Protein AF-A0A842U865-F1 (afdb_monomer)

pLDDT: mean 74.32, std 15.64, range [34.97, 93.94]

Secondary structure (DSSP, 8-state):
--HHHHHHHHHHHHHHHHHHHH---S---EEE--STT-EEEEEEEETTEEEEEEEETTS-HHHHHHHHHHHHHHHHHHHGGG--SS--GGGGGGHHHHHHHHHHTT---

Nearest PDB structures (foldseek):
  6uri-assembly1_S  TM=6.646E-01  e=2.389E-01  Homo sapiens
  6owt-assembly1_S  TM=5.732E-01  e=2.110E-01  Rattus norvegicus
  5mu7-assembly1_B  TM=4.719E-01  e=2.245E-01  Thermochaetoides thermophila DSM 1495
  7kek-assembly1_F  TM=3.414E-01  e=3.683E+00  Tetrahymena thermophila

Radius of gyration: 14.52 Å; Cα contacts (8 Å, |Δi|>4): 88; chains: 1; bounding box: 32×37×37 Å

Solvent-accessible surface area (backbone atoms only — not comparable to full-atom values): 6676 Å² total; per-residue (Å²): 142,74,69,68,63,58,54,53,49,51,59,45,51,52,48,51,50,50,49,61,70,75,38,94,61,71,90,72,47,71,49,77,48,86,65,102,82,20,33,32,36,39,38,39,82,47,90,100,48,73,40,76,46,81,44,53,58,86,51,65,61,71,59,52,51,52,52,43,48,54,49,46,52,55,47,43,74,73,38,55,94,69,69,48,100,86,57,64,74,78,56,59,78,47,48,68,63,52,49,54,52,33,55,73,72,70,71,63,128

Structure (mmCIF, N/CA/C/O backbone):
data_AF-A0A842U865-F1
#
_entry.id   AF-A0A842U865-F1
#
loop_
_atom_site.group_PDB
_atom_site.id
_atom_site.type_symbol
_atom_site.label_atom_id
_atom_site.label_alt_id
_atom_site.label_comp_id
_atom_site.label_asym_id
_atom_site.label_entity_id
_atom_site.label_seq_id
_atom_site.pdbx_PDB_ins_code
_atom_site.Cartn_x
_atom_site.Cartn_y
_atom_site.Cartn_z
_atom_site.occupancy
_atom_site.B_iso_or_equiv
_atom_site.auth_seq_id
_atom_site.auth_comp_id
_atom_site.auth_asym_id
_atom_site.auth_atom_id
_atom_site.pdbx_PDB_model_num
ATOM 1 N N . MET A 1 1 ? -1.094 21.253 10.145 1.00 34.97 1 MET A N 1
ATOM 2 C CA . MET A 1 1 ? -1.015 20.266 11.238 1.00 34.97 1 MET A CA 1
ATOM 3 C C . MET A 1 1 ? -0.467 18.991 10.622 1.00 34.97 1 MET A C 1
ATOM 5 O O . MET A 1 1 ? -1.219 18.285 9.978 1.00 34.97 1 MET A O 1
ATOM 9 N N . THR A 1 2 ? 0.848 18.786 10.655 1.00 44.50 2 THR A N 1
ATOM 10 C CA . THR A 1 2 ? 1.538 17.752 9.847 1.00 44.50 2 THR A CA 1
ATOM 11 C C . THR A 1 2 ? 2.505 16.891 10.660 1.00 44.50 2 THR A C 1
ATOM 13 O O . THR A 1 2 ? 3.082 15.963 10.109 1.00 44.50 2 THR A O 1
ATOM 16 N N . GLU A 1 3 ? 2.686 17.180 11.951 1.00 39.81 3 GLU A N 1
ATOM 17 C CA . GLU A 1 3 ? 3.698 16.528 12.799 1.00 39.81 3 GLU A CA 1
ATOM 18 C C . GLU A 1 3 ? 3.188 15.225 13.453 1.00 39.81 3 GLU A C 1
ATOM 20 O O . GLU A 1 3 ? 3.971 14.302 13.654 1.00 39.81 3 GLU A O 1
ATOM 25 N N . ASP A 1 4 ? 1.872 15.082 13.668 1.00 54.47 4 ASP A N 1
ATOM 26 C CA . ASP A 1 4 ? 1.285 13.937 14.395 1.00 54.47 4 ASP A CA 1
ATOM 27 C C . ASP A 1 4 ? 1.296 12.623 13.578 1.00 54.47 4 ASP A C 1
ATOM 29 O O . ASP A 1 4 ? 1.595 11.548 14.097 1.00 54.47 4 ASP A O 1
ATOM 33 N N . HIS A 1 5 ? 1.028 12.675 12.267 1.00 52.25 5 HIS A N 1
ATOM 34 C CA . HIS A 1 5 ? 0.919 11.456 11.450 1.00 52.25 5 HIS A CA 1
ATOM 35 C C . HIS A 1 5 ? 2.272 10.799 11.148 1.00 52.25 5 HIS A C 1
ATOM 37 O O . HIS A 1 5 ? 2.342 9.576 11.029 1.00 52.25 5 HIS A O 1
ATOM 43 N N . SER A 1 6 ? 3.356 11.576 11.045 1.00 53.66 6 SER A N 1
ATOM 44 C CA . SER A 1 6 ? 4.699 11.037 10.789 1.00 53.66 6 SER A CA 1
ATOM 45 C C . SER A 1 6 ? 5.260 10.257 11.976 1.00 53.66 6 SER A C 1
ATOM 47 O O . SER A 1 6 ? 5.913 9.231 11.778 1.00 53.66 6 SER A O 1
ATOM 49 N N . GLU A 1 7 ? 4.992 10.708 13.204 1.00 55.34 7 GLU A N 1
AT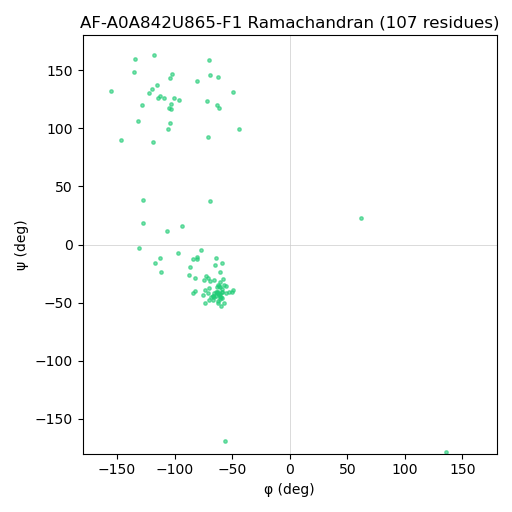OM 50 C CA . GLU A 1 7 ? 5.429 10.007 14.415 1.00 55.34 7 GLU A CA 1
ATOM 51 C C . GLU A 1 7 ? 4.644 8.711 14.618 1.00 55.34 7 GLU A C 1
ATOM 53 O O . GLU A 1 7 ? 5.248 7.669 14.887 1.00 55.34 7 GLU A O 1
ATOM 58 N N . ILE A 1 8 ? 3.326 8.745 14.375 1.00 59.81 8 ILE A N 1
ATOM 59 C CA . ILE A 1 8 ? 2.479 7.546 14.355 1.00 59.81 8 ILE A CA 1
ATOM 60 C C . ILE A 1 8 ? 3.022 6.554 13.325 1.00 59.81 8 ILE A C 1
ATOM 62 O O . ILE A 1 8 ? 3.284 5.406 13.666 1.00 59.81 8 ILE A O 1
ATOM 66 N N . PHE A 1 9 ? 3.281 6.995 12.092 1.00 60.34 9 PHE A N 1
ATOM 67 C CA . PHE A 1 9 ? 3.770 6.122 11.024 1.00 60.34 9 PHE A CA 1
ATOM 68 C C . PHE A 1 9 ? 5.156 5.527 11.326 1.00 60.34 9 PHE A C 1
ATOM 70 O O . PHE A 1 9 ? 5.400 4.361 11.028 1.00 60.34 9 PHE A O 1
ATOM 77 N N . SER A 1 10 ? 6.052 6.286 11.966 1.00 57.22 10 SER A N 1
ATOM 78 C CA . SER A 1 10 ? 7.390 5.823 12.367 1.00 57.22 10 SER A CA 1
ATOM 79 C C . SER A 1 10 ? 7.345 4.795 13.506 1.00 57.22 10 SER A C 1
ATOM 81 O O . SER A 1 10 ? 7.948 3.718 13.410 1.00 57.22 10 SER A O 1
ATOM 83 N N . GLY A 1 11 ? 6.576 5.077 14.565 1.00 60.78 11 GLY A N 1
ATOM 84 C CA . GLY A 1 11 ? 6.348 4.126 15.657 1.00 60.78 11 GLY A CA 1
ATOM 85 C C . GLY A 1 11 ? 5.665 2.851 15.161 1.00 60.78 11 GLY A C 1
ATOM 86 O O . GLY A 1 11 ? 6.001 1.744 15.584 1.00 60.78 11 GLY A O 1
ATOM 87 N N . PHE A 1 12 ? 4.774 3.001 14.185 1.00 64.56 12 PHE A N 1
ATOM 88 C CA . PHE A 1 12 ? 4.026 1.909 13.590 1.00 64.56 12 PHE A CA 1
ATOM 89 C C . PHE A 1 12 ? 4.855 1.045 12.632 1.00 64.56 12 PHE A C 1
ATOM 91 O O . PHE A 1 12 ? 4.812 -0.179 12.725 1.00 64.56 12 PHE A O 1
ATOM 98 N N . LEU A 1 13 ? 5.679 1.647 11.768 1.00 64.56 13 LEU A N 1
ATOM 99 C CA . LEU A 1 13 ? 6.645 0.922 10.935 1.00 64.56 13 LEU A CA 1
ATOM 100 C C . LEU A 1 13 ? 7.622 0.119 11.791 1.00 64.56 13 LEU A C 1
ATOM 102 O O . LEU A 1 13 ? 7.900 -1.036 11.478 1.00 64.56 13 LEU A O 1
ATOM 106 N N . THR A 1 14 ? 8.085 0.703 12.897 1.00 63.34 14 THR A N 1
ATOM 107 C CA . THR A 1 14 ? 8.947 0.010 13.860 1.00 63.34 14 THR A CA 1
ATOM 108 C C . THR A 1 14 ? 8.222 -1.191 14.476 1.00 63.34 14 THR A C 1
ATOM 110 O O . THR A 1 14 ? 8.819 -2.255 14.628 1.00 63.34 14 THR A O 1
ATOM 113 N N . ALA A 1 15 ? 6.931 -1.057 14.799 1.00 63.47 15 ALA A N 1
ATOM 114 C CA . ALA A 1 15 ? 6.117 -2.163 15.298 1.00 63.47 15 ALA A CA 1
ATOM 115 C C . ALA A 1 15 ? 5.916 -3.256 14.236 1.00 63.47 15 ALA A C 1
ATOM 117 O O . ALA A 1 15 ? 6.119 -4.425 14.544 1.00 63.47 15 ALA A O 1
ATOM 118 N N . ILE A 1 16 ? 5.605 -2.903 12.982 1.00 64.56 16 ILE A N 1
ATOM 119 C CA . ILE A 1 16 ? 5.500 -3.866 11.872 1.00 64.56 16 ILE A CA 1
ATOM 120 C C . ILE A 1 16 ? 6.822 -4.594 11.649 1.00 64.56 16 ILE A C 1
ATOM 122 O O . ILE A 1 16 ? 6.809 -5.809 11.469 1.00 64.56 16 ILE A O 1
ATOM 126 N N . GLN A 1 17 ? 7.949 -3.879 11.636 1.00 62.19 17 GLN A N 1
ATOM 127 C CA . GLN A 1 17 ? 9.273 -4.470 11.428 1.00 62.19 17 GLN A CA 1
ATOM 128 C C . GLN A 1 17 ? 9.601 -5.459 12.543 1.00 62.19 17 GLN A C 1
ATOM 130 O O . GLN A 1 17 ? 9.915 -6.606 12.248 1.00 62.19 17 GLN A O 1
ATOM 135 N N . LYS A 1 18 ? 9.404 -5.067 13.809 1.00 59.94 18 LYS A N 1
ATOM 136 C CA . LYS A 1 18 ? 9.586 -5.969 14.954 1.00 59.94 18 LYS A CA 1
ATOM 137 C C . LYS A 1 18 ? 8.659 -7.178 14.894 1.00 59.94 18 LYS A C 1
ATOM 139 O O . LYS A 1 18 ? 9.118 -8.295 15.071 1.00 59.94 18 LYS A O 1
ATOM 144 N N . ILE A 1 19 ? 7.378 -6.978 14.583 1.00 58.59 19 ILE A N 1
ATOM 145 C CA . ILE A 1 19 ? 6.403 -8.067 14.434 1.00 58.59 19 ILE A CA 1
ATOM 146 C C . ILE A 1 19 ? 6.816 -9.004 13.293 1.00 58.59 19 ILE A C 1
ATOM 148 O O . ILE A 1 19 ? 6.750 -10.214 13.455 1.00 58.59 19 ILE A O 1
ATOM 152 N N . SER A 1 20 ? 7.279 -8.468 12.163 1.00 56.16 20 SER A N 1
ATOM 153 C CA . SER A 1 20 ? 7.715 -9.260 11.004 1.00 56.16 20 SER A CA 1
ATOM 154 C C . SER A 1 20 ? 9.028 -10.013 11.256 1.00 56.16 20 SER A C 1
ATOM 156 O O . SER A 1 20 ? 9.247 -11.058 10.653 1.00 56.16 20 SER A O 1
ATOM 158 N N . GLU A 1 21 ? 9.900 -9.493 12.125 1.00 56.06 21 GLU A N 1
ATOM 159 C CA . GLU A 1 21 ? 11.160 -10.129 12.532 1.00 56.06 21 GLU A CA 1
ATOM 160 C C . GLU A 1 21 ? 10.961 -11.177 13.643 1.00 56.06 21 GLU A C 1
ATOM 162 O O . GLU A 1 21 ? 11.583 -12.239 13.608 1.00 56.06 21 GLU A O 1
ATOM 167 N N . GLU A 1 22 ? 10.095 -10.902 14.624 1.00 47.69 22 GLU A N 1
ATOM 168 C CA . GLU A 1 22 ? 9.849 -11.769 15.787 1.00 47.69 22 GLU A CA 1
ATOM 169 C C . GLU A 1 22 ? 8.871 -12.909 15.482 1.00 47.69 22 GLU A C 1
ATOM 171 O O . GLU A 1 22 ? 8.954 -13.989 16.076 1.00 47.69 22 GLU A O 1
ATOM 176 N N . LEU A 1 23 ? 7.947 -12.702 14.543 1.00 43.69 23 LEU A N 1
ATOM 177 C CA . LEU A 1 23 ? 6.958 -13.697 14.167 1.00 43.69 23 LEU A CA 1
ATOM 178 C C . LEU A 1 23 ? 7.339 -14.327 12.831 1.00 43.69 23 LEU A C 1
ATOM 180 O O . LEU A 1 23 ? 7.051 -13.800 11.764 1.00 43.69 23 LEU A O 1
ATOM 184 N N . ASN A 1 24 ? 7.840 -15.563 12.894 1.00 43.78 24 ASN A N 1
ATOM 185 C CA . ASN A 1 24 ? 7.807 -16.519 11.780 1.00 43.78 24 ASN A CA 1
ATOM 186 C C . ASN A 1 24 ? 6.355 -16.989 11.501 1.00 43.78 24 ASN A C 1
ATOM 188 O O . ASN A 1 24 ? 6.083 -18.171 11.284 1.00 43.78 24 ASN A O 1
ATOM 192 N N . ILE A 1 25 ? 5.393 -16.074 11.626 1.00 42.25 25 ILE A N 1
ATOM 193 C CA . ILE A 1 25 ? 3.999 -16.262 11.256 1.00 42.25 25 ILE A CA 1
ATOM 194 C C . ILE A 1 25 ? 3.953 -16.051 9.744 1.00 42.25 25 ILE A C 1
ATOM 196 O O . ILE A 1 25 ? 4.659 -15.202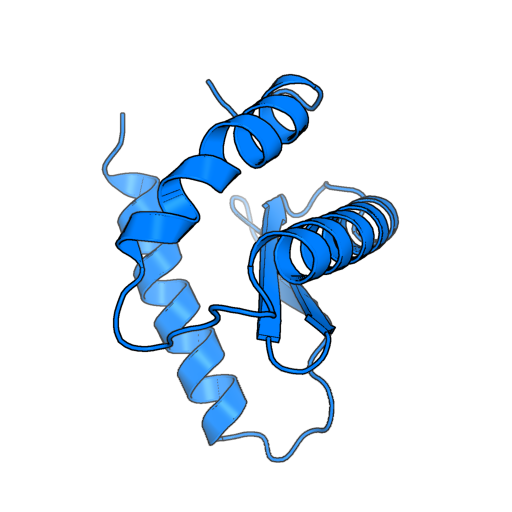 9.207 1.00 42.25 25 ILE A O 1
ATOM 200 N N . GLY A 1 26 ? 3.154 -16.854 9.039 1.00 50.53 26 GLY A N 1
ATOM 201 C CA . GLY A 1 26 ? 2.897 -16.653 7.610 1.00 50.53 26 GLY A CA 1
ATOM 202 C C . GLY A 1 26 ? 2.350 -15.252 7.299 1.00 50.53 26 GLY A C 1
ATOM 203 O O . GLY A 1 26 ? 2.335 -14.378 8.153 1.00 50.53 26 GLY A O 1
ATOM 204 N N . ASN A 1 27 ? 1.867 -15.032 6.073 1.00 53.31 27 ASN A N 1
ATOM 205 C CA . ASN A 1 27 ? 1.423 -13.715 5.597 1.00 53.31 27 ASN A CA 1
ATOM 206 C C . ASN A 1 27 ? 0.563 -12.965 6.632 1.00 53.31 27 ASN A C 1
ATOM 208 O O . ASN A 1 27 ? -0.628 -13.237 6.767 1.00 53.31 27 ASN A O 1
ATOM 212 N N . LEU A 1 28 ? 1.176 -12.033 7.361 1.00 55.91 28 LEU A N 1
ATOM 213 C CA . LEU A 1 28 ? 0.495 -11.089 8.230 1.00 55.91 28 LEU A CA 1
ATOM 214 C C . LEU A 1 28 ? -0.390 -10.237 7.315 1.00 55.91 28 LEU A C 1
ATOM 216 O O . LEU A 1 28 ? 0.122 -9.634 6.378 1.00 55.91 28 LEU A O 1
ATOM 220 N N . VAL A 1 29 ? -1.710 -10.255 7.527 1.00 63.53 29 VAL A N 1
ATOM 221 C CA . VAL A 1 29 ? -2.677 -9.581 6.631 1.00 63.53 29 VAL A CA 1
ATOM 222 C C . VAL A 1 29 ? -3.356 -8.384 7.305 1.00 63.53 29 VAL A C 1
ATOM 224 O O . VAL A 1 29 ? -3.833 -7.489 6.610 1.00 63.53 29 VAL A O 1
ATOM 227 N N . LEU A 1 30 ? -3.411 -8.355 8.643 1.00 69.69 30 LEU A N 1
ATOM 228 C CA . LEU A 1 30 ? -4.107 -7.322 9.416 1.00 69.69 30 LEU A CA 1
ATOM 229 C C . LEU A 1 30 ? -3.521 -7.185 10.833 1.00 69.69 30 LEU A C 1
ATOM 231 O O . LEU A 1 30 ? -3.371 -8.191 11.525 1.00 69.69 30 LEU A O 1
ATOM 235 N N . ILE A 1 31 ? -3.247 -5.956 11.272 1.00 74.69 31 ILE A N 1
ATOM 236 C CA . ILE A 1 31 ? -2.994 -5.588 12.676 1.00 74.69 31 ILE A CA 1
ATOM 237 C C . ILE A 1 31 ? -4.022 -4.523 13.060 1.00 74.69 31 ILE A C 1
ATOM 239 O O . ILE A 1 31 ? -4.150 -3.538 12.341 1.00 74.69 31 ILE A O 1
ATOM 243 N N . SER A 1 32 ? -4.709 -4.683 14.188 1.00 70.12 32 SER A N 1
ATOM 244 C CA . SER A 1 32 ? -5.673 -3.696 14.692 1.00 70.12 32 SER A CA 1
ATOM 245 C C . SER A 1 32 ? -5.238 -3.194 16.065 1.00 70.12 32 SER A C 1
ATOM 247 O O . SER A 1 32 ? -4.872 -3.995 16.926 1.00 70.12 32 SER A O 1
ATOM 249 N N . THR A 1 33 ? -5.273 -1.879 16.271 1.00 68.94 33 THR A N 1
ATOM 250 C CA . THR A 1 33 ? -5.114 -1.258 17.592 1.00 68.94 33 THR A CA 1
ATOM 251 C C . THR A 1 33 ? -6.474 -0.793 18.118 1.00 68.94 33 THR A C 1
ATOM 253 O O . THR A 1 33 ? -7.322 -0.347 17.348 1.00 68.94 33 THR A O 1
ATOM 256 N N . GLU A 1 34 ? -6.696 -0.914 19.428 1.00 60.69 34 GLU A N 1
ATOM 257 C CA . GLU A 1 34 ? -7.933 -0.487 20.100 1.00 60.69 34 GLU A CA 1
ATOM 258 C C . GLU A 1 34 ? -7.727 0.853 20.835 1.00 60.69 34 GLU A C 1
ATOM 260 O O . GLU A 1 34 ? -6.644 1.106 21.367 1.00 60.69 34 GLU A O 1
ATOM 265 N N . GLY A 1 35 ? -8.763 1.701 20.898 1.00 61.44 35 GLY A N 1
ATOM 266 C CA . GLY A 1 35 ? -8.778 2.960 21.665 1.00 61.44 35 GLY A CA 1
ATOM 267 C C . GLY A 1 35 ? -9.372 4.141 20.883 1.00 61.44 35 GLY A C 1
ATOM 268 O O . GLY A 1 35 ? -9.757 3.985 19.733 1.00 61.44 35 GLY A O 1
ATOM 269 N N . GLU A 1 36 ? -9.408 5.345 21.476 1.00 57.00 36 GLU A N 1
ATOM 270 C CA . GLU A 1 36 ? -9.941 6.571 20.826 1.00 57.00 36 GLU A CA 1
ATOM 271 C C . GLU A 1 36 ? -9.219 6.958 19.518 1.00 57.00 36 GLU A C 1
ATOM 273 O O . GLU A 1 36 ? -9.732 7.757 18.741 1.00 57.00 36 GLU A O 1
ATOM 278 N N . LYS A 1 37 ? -8.029 6.394 19.272 1.00 65.31 37 LYS A N 1
ATOM 279 C CA . LYS A 1 37 ? -7.237 6.541 18.040 1.00 65.31 37 LYS A CA 1
ATOM 280 C C . LYS A 1 37 ? -6.842 5.173 17.465 1.00 65.31 37 LYS A C 1
ATOM 282 O O . LYS A 1 37 ? -5.693 4.958 17.082 1.00 65.31 37 LYS A O 1
ATOM 287 N N . GLY A 1 38 ? -7.747 4.198 17.531 1.00 70.75 38 GLY A N 1
ATOM 288 C CA . GLY A 1 38 ? -7.508 2.878 16.956 1.00 70.75 38 GLY A CA 1
ATOM 289 C C . GLY A 1 38 ? -7.317 2.956 15.439 1.00 70.75 38 GLY A C 1
ATOM 290 O O . GLY A 1 38 ? -7.983 3.737 14.757 1.00 70.75 38 GLY A O 1
ATOM 291 N N . HIS A 1 39 ? -6.437 2.113 14.904 1.00 79.25 39 HIS A N 1
ATOM 292 C CA . HIS A 1 39 ? -6.178 2.003 13.472 1.00 79.25 39 HIS A CA 1
ATOM 293 C C . HIS A 1 39 ? -6.108 0.537 13.052 1.00 79.25 39 HIS A C 1
ATOM 295 O O . HIS A 1 39 ? -5.646 -0.334 13.797 1.00 79.25 39 HIS A O 1
ATOM 301 N N . ASN A 1 40 ? -6.527 0.272 11.821 1.00 79.75 40 ASN A N 1
ATOM 302 C CA . ASN A 1 40 ? -6.300 -0.992 11.145 1.00 79.75 40 ASN A CA 1
ATOM 303 C C . ASN A 1 40 ? -5.129 -0.834 10.173 1.00 79.75 40 ASN A C 1
ATOM 305 O O . ASN A 1 40 ? -5.131 0.023 9.292 1.00 79.75 40 ASN A O 1
ATOM 309 N N . CYS A 1 41 ? -4.139 -1.707 10.293 1.00 82.12 41 CYS A N 1
ATOM 310 C CA . CYS A 1 41 ? -3.083 -1.866 9.314 1.00 82.12 41 CYS A CA 1
ATOM 311 C C . CYS A 1 41 ? -3.324 -3.093 8.473 1.00 82.12 41 CYS A C 1
ATOM 313 O O . CYS A 1 41 ? -3.255 -4.222 8.959 1.00 82.12 41 CYS A O 1
ATOM 315 N N . ILE A 1 42 ? -3.523 -2.860 7.191 1.00 84.06 42 ILE A N 1
ATOM 316 C CA . ILE A 1 42 ? -3.795 -3.896 6.217 1.00 84.06 42 ILE A CA 1
ATOM 317 C C . ILE A 1 42 ? -2.515 -4.121 5.431 1.00 84.06 42 ILE A C 1
ATOM 319 O O . ILE A 1 42 ? -1.994 -3.207 4.791 1.00 84.06 42 ILE A O 1
ATOM 323 N N . VAL A 1 43 ? -2.014 -5.351 5.468 1.00 84.88 43 VAL A N 1
ATOM 324 C CA . VAL A 1 43 ? -0.855 -5.760 4.677 1.00 84.88 43 VAL A CA 1
ATOM 325 C C . VAL A 1 43 ? -1.354 -6.616 3.524 1.00 84.88 43 VAL A C 1
ATOM 327 O O . VAL A 1 43 ? -1.950 -7.677 3.711 1.00 84.88 43 VAL A O 1
ATOM 330 N N . VAL A 1 44 ? -1.125 -6.130 2.309 1.00 86.31 44 VAL A N 1
ATOM 331 C CA . VAL A 1 44 ? -1.492 -6.799 1.065 1.00 86.31 44 VAL A CA 1
ATOM 332 C C . VAL A 1 44 ? -0.218 -7.352 0.422 1.00 86.31 44 VAL A C 1
ATOM 334 O O . VAL A 1 44 ? 0.528 -6.599 -0.215 1.00 86.31 44 VAL A O 1
ATOM 337 N N . PRO A 1 45 ? 0.070 -8.656 0.593 1.00 83.44 45 PRO A N 1
ATOM 338 C CA . PRO A 1 45 ? 1.236 -9.273 -0.019 1.00 83.44 45 PRO A CA 1
ATOM 339 C C . PRO A 1 45 ? 1.029 -9.410 -1.528 1.00 83.44 45 PRO A C 1
ATOM 341 O O . PRO A 1 45 ? 0.071 -10.038 -1.981 1.00 83.44 45 PRO A O 1
ATOM 344 N N . GLN A 1 46 ? 1.942 -8.846 -2.316 1.00 84.62 46 GLN A N 1
ATOM 345 C CA . GLN A 1 46 ? 1.894 -8.891 -3.774 1.00 84.62 46 GLN A CA 1
ATOM 346 C C . GLN A 1 46 ? 3.321 -8.950 -4.328 1.00 84.62 46 GLN A C 1
ATOM 348 O O . GLN A 1 46 ? 3.932 -7.923 -4.611 1.00 84.62 46 GLN A O 1
ATOM 353 N N . PHE A 1 47 ? 3.860 -10.161 -4.502 1.00 83.12 47 PHE A N 1
ATOM 354 C CA . PHE A 1 47 ? 5.254 -10.352 -4.918 1.00 83.12 47 PHE A CA 1
ATOM 355 C C . PHE A 1 47 ? 5.623 -9.492 -6.148 1.00 83.12 47 PHE A C 1
ATOM 357 O O . PHE A 1 47 ? 4.894 -9.530 -7.146 1.00 83.12 47 PHE A O 1
ATOM 364 N N . PRO A 1 48 ? 6.750 -8.752 -6.121 1.00 86.88 48 PRO A N 1
ATOM 365 C CA . PRO A 1 48 ? 7.817 -8.750 -5.104 1.00 86.88 48 PRO A CA 1
ATOM 366 C C . PRO A 1 48 ? 7.672 -7.698 -3.982 1.00 86.88 48 PRO A C 1
ATOM 368 O O . PRO A 1 48 ? 8.653 -7.410 -3.303 1.00 86.88 48 PRO A O 1
ATOM 371 N N . ILE A 1 49 ? 6.497 -7.093 -3.791 1.00 84.62 49 ILE A N 1
ATOM 372 C CA . ILE A 1 49 ? 6.268 -6.036 -2.794 1.00 84.62 49 ILE A CA 1
ATOM 373 C C . ILE A 1 49 ? 5.235 -6.444 -1.737 1.00 84.62 49 ILE A C 1
ATOM 375 O O . ILE A 1 49 ? 4.426 -7.349 -1.934 1.00 84.62 49 ILE A O 1
ATOM 379 N N . ASN A 1 50 ? 5.226 -5.717 -0.625 1.00 82.88 50 ASN A N 1
ATOM 380 C CA . ASN A 1 50 ? 4.093 -5.677 0.292 1.00 82.88 50 ASN A CA 1
ATOM 381 C C . ASN A 1 50 ? 3.504 -4.272 0.239 1.00 82.88 50 ASN A C 1
ATOM 383 O O . ASN A 1 50 ? 4.235 -3.292 0.384 1.00 82.88 50 ASN A O 1
ATOM 387 N N . PHE A 1 51 ? 2.198 -4.175 0.016 1.00 86.31 51 PHE A N 1
ATOM 388 C CA . PHE A 1 51 ? 1.487 -2.906 0.085 1.00 86.31 51 PHE A CA 1
ATOM 389 C C . PHE A 1 51 ? 0.869 -2.775 1.477 1.00 86.31 51 PHE A C 1
ATOM 391 O O . PHE A 1 51 ? 0.151 -3.671 1.916 1.00 86.31 51 PHE A O 1
ATOM 398 N N . VAL A 1 52 ? 1.178 -1.691 2.186 1.00 85.44 52 VAL A N 1
ATOM 399 C CA . VAL A 1 52 ? 0.725 -1.461 3.564 1.00 85.44 52 VAL A CA 1
ATOM 400 C C . VAL A 1 52 ? -0.213 -0.263 3.570 1.00 85.44 52 VAL A C 1
ATOM 402 O O . VAL A 1 52 ? 0.152 0.804 3.079 1.00 85.44 52 VAL A O 1
ATOM 405 N N . LEU A 1 53 ? -1.415 -0.442 4.114 1.00 85.25 53 LEU A N 1
ATOM 406 C CA . LEU A 1 53 ? -2.393 0.624 4.316 1.00 85.25 53 LEU A CA 1
ATOM 407 C C . LEU A 1 53 ? -2.623 0.810 5.812 1.00 85.25 53 LEU A C 1
ATOM 409 O O . LEU A 1 53 ? -2.776 -0.180 6.524 1.00 85.25 53 LEU A O 1
ATOM 413 N N . LEU A 1 54 ? -2.683 2.060 6.265 1.00 83.06 54 LEU A N 1
ATOM 414 C CA . LEU A 1 54 ? -3.212 2.421 7.578 1.00 83.06 54 LEU A CA 1
ATOM 415 C C . LEU A 1 54 ? -4.540 3.139 7.369 1.00 83.06 54 LEU A C 1
ATOM 417 O O . LEU A 1 54 ? -4.599 4.102 6.607 1.00 83.06 54 LEU A O 1
ATOM 421 N N . VAL A 1 55 ? -5.575 2.637 8.026 1.00 82.69 55 VAL A N 1
ATOM 422 C CA . VAL A 1 55 ? -6.949 3.139 7.960 1.00 82.69 55 VAL A CA 1
ATOM 423 C C . VAL A 1 55 ? -7.505 3.213 9.382 1.00 82.69 55 VAL A C 1
ATOM 425 O O . VAL A 1 55 ? -6.961 2.579 10.293 1.00 82.69 55 VAL A O 1
ATOM 428 N N . ASP A 1 56 ? -8.547 3.996 9.610 1.00 82.50 56 ASP A N 1
ATOM 429 C CA . ASP A 1 56 ? -9.113 4.173 10.943 1.00 82.50 56 ASP A CA 1
ATOM 430 C C . ASP A 1 56 ? -9.817 2.899 11.428 1.00 82.50 56 ASP A C 1
ATOM 432 O O . ASP A 1 56 ? -10.166 2.000 10.655 1.00 82.50 56 ASP A O 1
ATOM 436 N N . GLN A 1 57 ? -9.991 2.773 12.746 1.00 81.12 57 GLN A N 1
ATOM 437 C CA . GLN A 1 57 ? -10.613 1.586 13.343 1.00 81.12 57 GLN A CA 1
ATOM 438 C C . GLN A 1 57 ? -12.018 1.312 12.785 1.00 81.12 57 GLN A C 1
ATOM 440 O O . GLN A 1 57 ? -12.402 0.151 12.641 1.00 81.12 57 GLN A O 1
ATOM 445 N N . GLU A 1 58 ? -12.767 2.372 12.475 1.00 82.25 58 GLU A N 1
ATOM 446 C CA . GLU A 1 58 ? -14.149 2.304 11.990 1.00 82.25 58 GLU A CA 1
ATOM 447 C C . GLU A 1 58 ? -14.253 1.981 10.493 1.00 82.25 58 GLU A C 1
ATOM 449 O O . GLU A 1 58 ? -15.340 1.673 9.997 1.00 82.25 58 GLU A O 1
ATOM 454 N N . ASP A 1 59 ? -13.133 2.014 9.766 1.00 82.38 59 ASP A N 1
ATOM 455 C CA . ASP A 1 59 ? -13.145 1.783 8.332 1.00 82.38 59 ASP A CA 1
ATOM 456 C C . ASP A 1 59 ? -13.478 0.336 7.955 1.00 82.38 59 ASP A C 1
ATOM 458 O O . ASP A 1 59 ? -13.035 -0.628 8.594 1.00 82.38 59 ASP A O 1
ATOM 462 N N . PRO A 1 60 ? -14.175 0.138 6.823 1.00 83.81 60 PRO A N 1
ATOM 463 C CA . PRO A 1 60 ? -14.473 -1.188 6.314 1.00 83.81 60 PRO A CA 1
ATOM 464 C C . PRO A 1 60 ? -13.204 -1.861 5.762 1.00 83.81 60 PRO A C 1
ATOM 466 O O . PRO A 1 60 ? -12.876 -1.755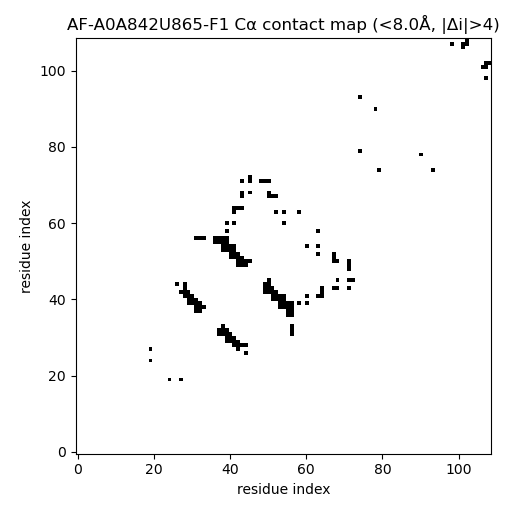 4.579 1.00 83.81 60 PRO A O 1
ATOM 469 N N . VAL A 1 61 ? -12.518 -2.634 6.611 1.00 83.81 61 VAL A N 1
ATOM 470 C CA . VAL A 1 61 ? -11.259 -3.344 6.294 1.00 83.81 61 VAL A CA 1
ATOM 471 C C . VAL A 1 61 ? -11.325 -4.151 4.991 1.00 83.81 61 VAL A C 1
ATOM 473 O O . VAL A 1 61 ? -10.358 -4.179 4.232 1.00 83.81 61 VAL A O 1
ATOM 476 N N . HIS A 1 62 ? -12.454 -4.809 4.703 1.00 84.31 62 HIS A N 1
ATOM 477 C CA . HIS A 1 62 ? -12.610 -5.613 3.486 1.00 84.31 62 HIS A CA 1
ATOM 478 C C . HIS A 1 62 ? -12.504 -4.768 2.206 1.00 84.31 62 HIS A C 1
ATOM 480 O O . HIS A 1 62 ? -11.823 -5.182 1.271 1.00 84.31 62 HIS A O 1
ATOM 486 N N . ILE A 1 63 ? -13.092 -3.567 2.196 1.00 86.88 63 ILE A N 1
ATOM 487 C CA . ILE A 1 63 ? -13.033 -2.636 1.062 1.00 86.88 63 ILE A CA 1
ATOM 488 C C . ILE A 1 63 ? -11.597 -2.151 0.874 1.00 86.88 63 ILE A C 1
ATOM 490 O O . ILE A 1 63 ? -11.048 -2.222 -0.223 1.00 86.88 63 ILE A O 1
ATOM 494 N N . TRP A 1 64 ? -10.941 -1.734 1.957 1.00 88.00 64 TRP A N 1
ATOM 495 C CA . TRP A 1 64 ? -9.563 -1.249 1.897 1.00 88.00 64 TRP A CA 1
ATOM 496 C C . TRP A 1 64 ? -8.554 -2.324 1.498 1.00 88.00 64 TRP A C 1
ATOM 498 O O . TRP A 1 64 ? -7.564 -2.028 0.830 1.00 88.00 64 TRP A O 1
ATOM 508 N N . LYS A 1 65 ? -8.820 -3.588 1.833 1.00 86.69 65 LYS A N 1
ATOM 509 C CA . LYS A 1 65 ? -8.031 -4.722 1.348 1.00 86.69 65 LYS A CA 1
ATOM 510 C C . LYS A 1 65 ? -8.160 -4.903 -0.168 1.00 86.69 65 LYS A C 1
ATOM 512 O O . LYS A 1 65 ? -7.154 -5.156 -0.829 1.00 86.69 65 LYS A O 1
ATOM 517 N N . GLU A 1 66 ? -9.362 -4.753 -0.724 1.00 89.81 66 GLU A N 1
ATOM 518 C CA . GLU A 1 66 ? -9.594 -4.802 -2.175 1.00 89.81 66 GLU A CA 1
ATOM 519 C C . GLU A 1 66 ? -8.940 -3.615 -2.894 1.00 89.81 66 GLU A C 1
ATOM 521 O O . GLU A 1 66 ? -8.238 -3.808 -3.889 1.00 89.81 66 GLU A O 1
ATOM 526 N N . ILE A 1 67 ? -9.083 -2.405 -2.344 1.00 90.50 67 ILE A N 1
ATOM 527 C CA . ILE A 1 67 ? -8.411 -1.194 -2.839 1.00 90.50 67 ILE A CA 1
ATOM 528 C C . ILE A 1 67 ? -6.890 -1.378 -2.815 1.00 90.50 67 ILE A C 1
ATOM 530 O O . ILE A 1 67 ? -6.211 -1.091 -3.801 1.00 90.50 67 ILE A O 1
ATOM 534 N N . GLY A 1 68 ? -6.345 -1.896 -1.713 1.00 90.62 68 GLY A N 1
ATOM 535 C CA . GLY A 1 68 ? -4.924 -2.192 -1.567 1.00 90.62 68 GLY A CA 1
ATOM 536 C C . GLY A 1 68 ? -4.410 -3.187 -2.606 1.00 90.62 68 GLY A C 1
ATOM 537 O O . GLY A 1 68 ? -3.333 -2.988 -3.168 1.00 90.62 68 GLY A O 1
ATOM 538 N N . ALA A 1 69 ? -5.191 -4.225 -2.917 1.00 90.69 69 ALA A N 1
ATOM 539 C CA . ALA A 1 69 ? -4.851 -5.195 -3.956 1.00 90.69 69 ALA A CA 1
ATOM 540 C C . ALA A 1 69 ? -4.851 -4.572 -5.363 1.00 90.69 69 ALA A C 1
ATOM 542 O O . ALA A 1 69 ? -3.904 -4.788 -6.124 1.00 90.69 69 ALA A O 1
ATOM 543 N N . ASP A 1 70 ? -5.856 -3.759 -5.702 1.00 93.44 70 ASP A N 1
ATOM 544 C CA . ASP A 1 70 ? -5.897 -3.017 -6.973 1.00 93.44 70 ASP A CA 1
ATOM 545 C C . ASP A 1 70 ? -4.716 -2.036 -7.091 1.00 93.44 70 ASP A C 1
ATOM 547 O O . ASP A 1 70 ? -4.032 -1.989 -8.118 1.00 93.44 70 ASP A O 1
ATOM 551 N N . LEU A 1 71 ? -4.401 -1.306 -6.018 1.00 92.94 71 LEU A N 1
ATOM 552 C CA . LEU A 1 71 ? -3.251 -0.404 -5.959 1.00 92.94 71 LEU A CA 1
ATOM 553 C C . LEU A 1 71 ? -1.923 -1.133 -6.160 1.00 92.94 71 LEU A C 1
ATOM 555 O O . LEU A 1 71 ? -1.107 -0.690 -6.972 1.00 92.94 71 LEU A O 1
ATOM 559 N N . ALA A 1 72 ? -1.718 -2.260 -5.478 1.00 91.81 72 ALA A N 1
ATOM 560 C CA . ALA A 1 72 ? -0.512 -3.067 -5.622 1.00 91.81 72 ALA A CA 1
ATOM 561 C C . ALA A 1 72 ? -0.342 -3.567 -7.067 1.00 91.81 72 ALA A C 1
ATOM 563 O O . ALA A 1 72 ? 0.747 -3.472 -7.639 1.00 91.81 72 ALA A O 1
ATOM 564 N N . GLN A 1 73 ? -1.426 -4.023 -7.706 1.00 93.88 73 GLN A N 1
ATOM 565 C CA . GLN A 1 73 ? -1.402 -4.437 -9.111 1.00 93.88 73 GLN A CA 1
ATOM 566 C C . GLN A 1 73 ? -1.072 -3.276 -10.054 1.00 93.88 73 GLN A C 1
ATOM 568 O O . GLN A 1 73 ? -0.252 -3.432 -10.962 1.00 93.88 73 GLN A O 1
ATOM 573 N N . ARG A 1 74 ? -1.669 -2.097 -9.848 1.00 93.62 74 ARG A N 1
ATOM 574 C CA . ARG A 1 74 ? -1.377 -0.898 -10.654 1.00 93.62 74 ARG A CA 1
ATOM 575 C C . ARG A 1 74 ? 0.062 -0.433 -10.486 1.00 93.62 74 ARG A C 1
ATOM 577 O O . ARG A 1 74 ? 0.697 -0.073 -11.478 1.00 93.62 74 ARG A O 1
ATOM 584 N N . PHE A 1 75 ? 0.572 -0.467 -9.257 1.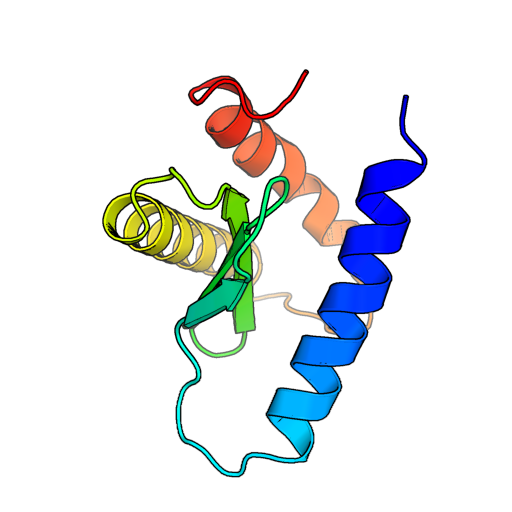00 93.94 75 PHE A N 1
ATOM 585 C CA . PHE A 1 75 ? 1.956 -0.136 -8.954 1.00 93.94 75 PHE A CA 1
ATOM 586 C C . PHE A 1 75 ? 2.904 -1.072 -9.702 1.00 93.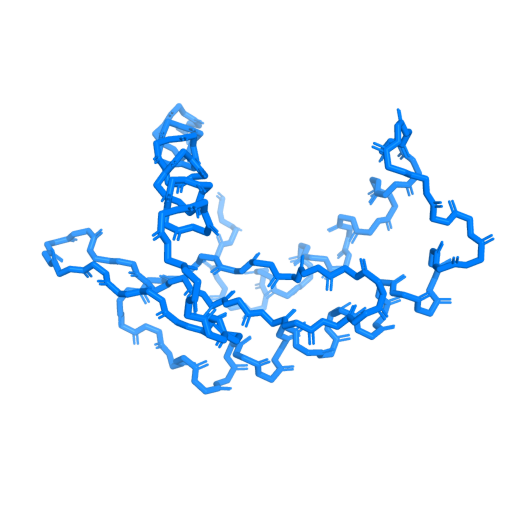94 75 PHE A C 1
ATOM 588 O O . PHE A 1 75 ? 3.751 -0.609 -10.463 1.00 93.94 75 PHE A O 1
ATOM 595 N N . LEU A 1 76 ? 2.720 -2.388 -9.570 1.00 93.38 76 LEU A N 1
ATOM 596 C CA . LEU A 1 76 ? 3.567 -3.362 -10.255 1.00 93.38 76 LEU A CA 1
ATOM 597 C C . LEU A 1 76 ? 3.453 -3.255 -11.774 1.00 93.38 76 LEU A C 1
ATOM 599 O O . LEU A 1 76 ? 4.468 -3.221 -12.462 1.00 93.38 76 LEU A O 1
ATOM 603 N N . LYS A 1 77 ? 2.250 -3.077 -12.320 1.00 93.25 77 LYS A N 1
ATOM 604 C CA . LYS A 1 77 ? 2.077 -2.864 -13.762 1.00 93.25 77 LYS A CA 1
ATOM 605 C C . LYS A 1 77 ? 2.896 -1.677 -14.280 1.00 93.25 77 LYS A C 1
ATOM 607 O O . LYS A 1 77 ? 3.390 -1.730 -15.405 1.00 93.25 77 LYS A O 1
ATOM 612 N N . LYS A 1 78 ? 3.028 -0.612 -13.483 1.00 92.44 78 LYS A N 1
ATOM 613 C CA . LYS A 1 78 ? 3.771 0.593 -13.863 1.00 92.44 78 LYS A CA 1
ATOM 614 C C . LYS A 1 78 ? 5.277 0.472 -13.607 1.00 92.44 78 LYS A C 1
ATOM 616 O O . LYS A 1 78 ? 6.062 0.890 -14.453 1.00 92.44 78 LYS A O 1
ATOM 621 N N . PHE A 1 79 ? 5.678 -0.095 -12.471 1.00 93.00 79 PHE A N 1
ATOM 622 C CA . PHE A 1 79 ? 7.054 -0.002 -11.977 1.00 93.00 79 PHE A CA 1
ATOM 623 C C . PHE A 1 79 ? 7.800 -1.331 -11.874 1.00 93.00 79 PHE A C 1
ATOM 625 O O . PHE A 1 79 ? 9.022 -1.301 -11.804 1.00 93.00 79 PHE A O 1
ATOM 632 N N . GLN A 1 80 ? 7.133 -2.491 -11.915 1.00 87.81 80 GLN A N 1
ATOM 633 C CA . GLN A 1 80 ? 7.789 -3.804 -11.793 1.00 87.81 80 GLN A CA 1
ATOM 634 C C . GLN A 1 80 ? 8.991 -3.985 -12.738 1.00 87.81 80 GLN A C 1
ATOM 636 O O . GLN A 1 80 ? 10.012 -4.489 -12.274 1.00 87.81 80 GLN A O 1
ATOM 641 N N . PRO A 1 81 ? 8.959 -3.540 -14.013 1.00 87.19 81 PRO A N 1
ATOM 642 C CA . PRO A 1 81 ? 10.117 -3.668 -14.903 1.00 87.19 81 PRO A CA 1
ATOM 643 C C . PRO A 1 81 ? 11.351 -2.859 -14.470 1.00 87.19 81 PRO A C 1
ATOM 645 O O . PRO A 1 81 ? 12.442 -3.099 -14.978 1.00 87.19 81 PRO A O 1
ATOM 648 N N . ARG A 1 82 ? 11.180 -1.873 -13.582 1.00 86.62 82 ARG A N 1
ATOM 649 C CA . ARG A 1 82 ? 12.220 -0.951 -13.096 1.00 86.62 82 ARG A CA 1
ATOM 650 C C . ARG A 1 82 ? 12.286 -0.915 -11.570 1.00 86.62 82 ARG A C 1
ATOM 652 O O . ARG A 1 82 ? 12.802 0.046 -10.999 1.00 86.62 82 ARG A O 1
ATOM 659 N N . LEU A 1 83 ? 11.732 -1.932 -10.912 1.00 86.06 83 LEU A N 1
ATOM 660 C CA . LEU A 1 83 ? 11.638 -1.956 -9.465 1.00 86.06 83 LEU A CA 1
ATOM 661 C C . LEU A 1 83 ? 13.048 -1.922 -8.874 1.00 86.06 83 LEU A C 1
ATOM 663 O O . LEU A 1 83 ? 13.855 -2.822 -9.096 1.00 86.06 83 LEU A O 1
ATOM 667 N N . ASN A 1 84 ? 13.327 -0.861 -8.130 1.00 81.75 84 ASN A N 1
ATOM 668 C CA . ASN A 1 84 ? 14.591 -0.633 -7.458 1.00 81.75 84 ASN A CA 1
ATOM 669 C C . ASN A 1 84 ? 14.313 -0.316 -5.987 1.00 81.75 84 ASN A C 1
ATOM 671 O O . ASN A 1 84 ? 13.624 0.654 -5.675 1.00 81.75 84 ASN A O 1
ATOM 675 N N . SER A 1 85 ? 14.840 -1.139 -5.083 1.00 77.94 85 SER A N 1
ATOM 676 C CA . SER A 1 85 ? 14.714 -0.948 -3.634 1.00 77.94 85 SER A CA 1
ATOM 677 C C . SER A 1 85 ? 15.653 0.126 -3.074 1.00 77.94 85 SER A C 1
ATOM 679 O O . SER A 1 85 ? 15.606 0.400 -1.883 1.00 77.94 85 SER A O 1
ATOM 681 N N . HIS A 1 86 ? 16.530 0.697 -3.902 1.00 79.81 86 HIS A N 1
ATOM 682 C CA . HIS A 1 86 ? 17.512 1.710 -3.506 1.00 79.81 86 HIS A CA 1
ATOM 683 C C . HIS A 1 86 ? 17.222 3.089 -4.121 1.00 79.81 86 HIS A C 1
ATOM 685 O O . HIS A 1 86 ? 17.834 4.070 -3.710 1.00 79.81 86 HIS A O 1
ATOM 691 N N . ASP A 1 87 ? 16.300 3.172 -5.089 1.00 80.44 87 ASP A N 1
ATOM 692 C CA . ASP A 1 87 ? 15.873 4.424 -5.720 1.00 80.44 87 ASP A CA 1
ATOM 693 C C . ASP A 1 87 ? 14.344 4.501 -5.772 1.00 80.44 87 ASP A C 1
ATOM 695 O O . ASP A 1 87 ? 13.683 3.817 -6.562 1.00 80.44 87 ASP A O 1
ATOM 699 N N . PHE A 1 88 ? 13.803 5.352 -4.900 1.00 82.38 88 PHE A N 1
ATOM 700 C CA . PHE A 1 88 ? 12.369 5.554 -4.718 1.00 82.38 88 PHE A CA 1
ATOM 701 C C . PHE A 1 88 ? 11.824 6.767 -5.480 1.00 82.38 88 PHE A C 1
ATOM 703 O O . PHE A 1 88 ? 10.608 6.940 -5.530 1.00 82.38 88 PHE A O 1
ATOM 710 N N . SER A 1 89 ? 12.688 7.589 -6.090 1.00 86.00 89 SER A N 1
ATOM 711 C CA . SER A 1 89 ? 12.283 8.850 -6.735 1.00 86.00 89 SER A CA 1
ATOM 712 C C . SER A 1 89 ? 11.256 8.630 -7.852 1.00 86.00 89 SER A C 1
ATOM 714 O O . SER A 1 89 ? 10.267 9.349 -7.965 1.00 86.00 89 SER A O 1
ATOM 716 N N . GLN A 1 90 ? 11.416 7.548 -8.618 1.00 83.56 90 GLN A N 1
ATOM 717 C CA . GLN A 1 90 ? 10.485 7.137 -9.673 1.00 83.56 90 GLN A CA 1
ATOM 718 C C . GLN A 1 90 ? 9.062 6.829 -9.169 1.00 83.56 90 GLN A C 1
ATOM 720 O O . GLN A 1 90 ? 8.103 6.910 -9.938 1.00 83.56 90 GLN A O 1
ATOM 725 N N . TYR A 1 91 ? 8.895 6.480 -7.889 1.00 88.38 91 TYR A N 1
ATOM 726 C CA . TYR A 1 91 ? 7.589 6.130 -7.327 1.00 88.38 91 TYR A CA 1
ATOM 727 C C . TYR A 1 91 ? 6.754 7.361 -6.961 1.00 88.38 91 TYR A C 1
ATOM 729 O O . TYR A 1 91 ? 5.543 7.226 -6.772 1.00 88.38 91 TYR A O 1
ATOM 737 N N . GLU A 1 92 ? 7.341 8.565 -6.941 1.00 88.44 92 GLU A N 1
ATOM 738 C CA . GLU A 1 92 ? 6.593 9.818 -6.756 1.00 88.44 92 GLU A CA 1
ATOM 739 C C . GLU A 1 92 ? 5.510 9.999 -7.829 1.00 88.44 92 GLU A C 1
ATOM 741 O O . GLU A 1 92 ? 4.428 10.523 -7.555 1.00 88.44 92 GLU A O 1
ATOM 746 N N . GLU A 1 93 ? 5.725 9.464 -9.035 1.00 89.31 93 GLU A N 1
ATOM 747 C CA . GLU A 1 93 ? 4.718 9.470 -10.097 1.00 89.31 93 GLU A CA 1
ATOM 748 C C . GLU A 1 93 ? 3.451 8.661 -9.759 1.00 89.31 93 GLU A C 1
ATOM 750 O O . GLU A 1 93 ? 2.467 8.703 -10.507 1.00 89.31 93 GLU A O 1
ATOM 755 N N . PHE A 1 94 ? 3.468 7.862 -8.690 1.00 91.81 94 PHE A N 1
ATOM 756 C CA . PHE A 1 94 ? 2.305 7.121 -8.212 1.00 91.81 94 PHE A CA 1
ATOM 757 C C . PHE 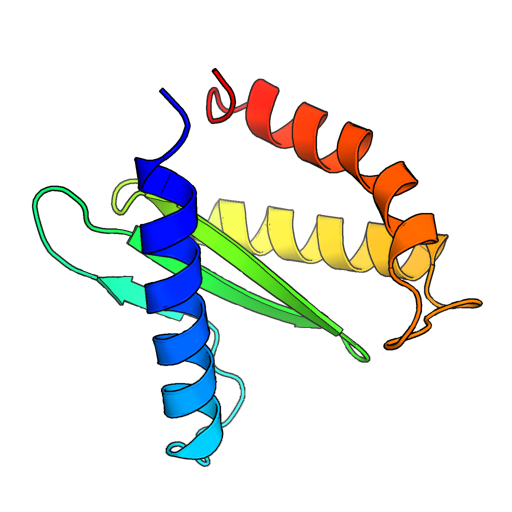A 1 94 ? 1.436 7.940 -7.250 1.00 91.81 94 PHE A C 1
ATOM 759 O O . PHE A 1 94 ? 0.246 7.646 -7.117 1.00 91.81 94 PHE A O 1
ATOM 766 N N . LEU A 1 95 ? 1.978 9.007 -6.646 1.00 88.69 95 LEU A N 1
ATOM 767 C CA . LEU A 1 95 ? 1.268 9.856 -5.681 1.00 88.69 95 LEU A CA 1
ATOM 768 C C . LEU A 1 95 ? -0.084 10.380 -6.191 1.00 88.69 95 LEU A C 1
ATOM 770 O O . LEU A 1 95 ? -1.037 10.349 -5.415 1.00 88.69 95 LEU A O 1
ATOM 774 N N . PRO A 1 96 ? -0.251 10.808 -7.461 1.00 90.00 96 PRO A N 1
ATOM 775 C CA . PRO A 1 96 ? -1.561 11.234 -7.957 1.00 90.00 96 PRO A CA 1
ATOM 776 C C . PRO A 1 96 ? -2.624 10.126 -7.905 1.00 90.00 96 PRO A C 1
ATOM 778 O O . PRO A 1 96 ? -3.799 10.412 -7.684 1.00 90.00 96 PRO A O 1
ATOM 781 N N . THR A 1 97 ? -2.218 8.863 -8.082 1.00 89.38 97 THR A N 1
ATOM 782 C CA . THR A 1 97 ? -3.122 7.703 -7.987 1.00 89.38 97 THR A CA 1
ATOM 783 C C . THR A 1 97 ? -3.590 7.510 -6.550 1.00 89.38 97 THR A C 1
ATOM 785 O O . THR A 1 97 ? -4.786 7.347 -6.326 1.00 89.38 97 THR A O 1
ATOM 788 N N . ILE A 1 98 ? -2.663 7.598 -5.590 1.00 87.06 98 ILE A N 1
ATOM 789 C CA . ILE A 1 98 ? -2.967 7.504 -4.156 1.00 87.06 98 ILE A CA 1
ATOM 790 C C . ILE A 1 98 ? -3.892 8.653 -3.742 1.00 87.06 98 ILE A C 1
ATOM 792 O O . ILE A 1 98 ? -4.966 8.412 -3.200 1.00 87.06 98 ILE A O 1
ATOM 796 N N . LYS A 1 99 ? -3.539 9.898 -4.093 1.00 84.69 99 LYS A N 1
ATOM 797 C CA . LYS A 1 99 ? -4.336 11.092 -3.768 1.00 84.69 99 LYS A CA 1
ATOM 798 C C . LYS A 1 99 ? -5.769 10.991 -4.275 1.00 84.69 99 LYS A C 1
ATOM 800 O O . LYS A 1 99 ? -6.687 11.346 -3.553 1.00 84.69 99 LYS A O 1
ATOM 805 N N . LYS A 1 100 ? -5.983 10.477 -5.490 1.00 84.62 100 LYS A N 1
ATOM 806 C CA . LYS A 1 100 ? -7.334 10.331 -6.047 1.00 84.62 100 LYS A CA 1
ATOM 807 C C . LYS A 1 100 ? -8.222 9.412 -5.201 1.00 84.62 100 LYS A C 1
ATOM 809 O O . LYS A 1 100 ? -9.412 9.680 -5.093 1.00 84.62 100 LYS A O 1
ATOM 814 N N . ILE A 1 101 ? -7.652 8.352 -4.633 1.00 81.62 101 ILE A N 1
ATOM 815 C CA . ILE A 1 101 ? -8.373 7.410 -3.769 1.00 81.62 101 ILE A CA 1
ATOM 816 C C . ILE A 1 101 ? -8.645 8.069 -2.419 1.00 81.62 101 ILE A C 1
ATOM 818 O O . ILE A 1 101 ? -9.795 8.170 -2.012 1.00 81.62 101 ILE A O 1
ATOM 822 N N . CYS A 1 102 ? -7.626 8.654 -1.790 1.00 74.50 102 CYS A N 1
ATOM 823 C CA . CYS A 1 102 ? -7.812 9.316 -0.503 1.00 74.50 102 CYS A CA 1
ATOM 824 C C . CYS A 1 102 ? -8.784 10.510 -0.573 1.00 74.50 102 CYS A C 1
ATOM 826 O O . CYS A 1 102 ? -9.545 10.735 0.360 1.00 74.50 102 CYS A O 1
ATOM 828 N N . SER A 1 103 ? -8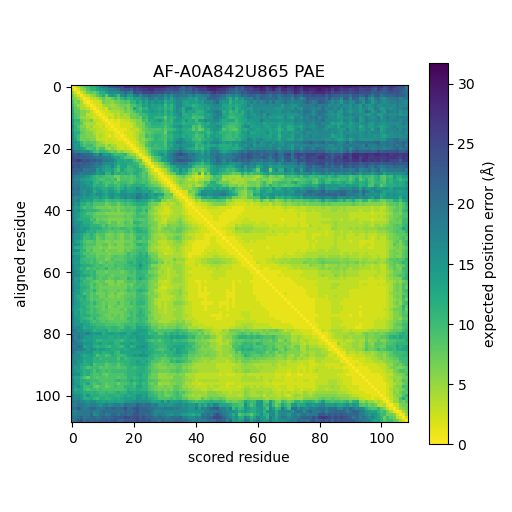.812 11.264 -1.678 1.00 67.88 103 SER A N 1
ATOM 829 C CA . SER A 1 103 ? -9.783 12.348 -1.884 1.00 67.88 103 SER A CA 1
ATOM 830 C C . SER A 1 103 ? -11.201 11.851 -2.177 1.00 67.88 103 SER A C 1
ATOM 832 O O . SER A 1 103 ? -12.154 12.572 -1.890 1.00 67.88 103 SER A O 1
ATOM 834 N N . ALA A 1 104 ? -11.364 10.654 -2.751 1.00 62.72 104 ALA A N 1
ATOM 835 C CA . ALA A 1 104 ? -12.685 10.061 -2.969 1.00 62.72 104 ALA A CA 1
ATOM 836 C C . ALA A 1 104 ? -13.347 9.656 -1.640 1.00 62.72 104 ALA A C 1
ATOM 838 O O . ALA A 1 104 ? -14.561 9.794 -1.504 1.00 62.72 104 ALA A O 1
ATOM 839 N N . ASP A 1 105 ? -12.532 9.267 -0.656 1.00 59.28 105 ASP A N 1
ATOM 840 C CA . ASP A 1 105 ?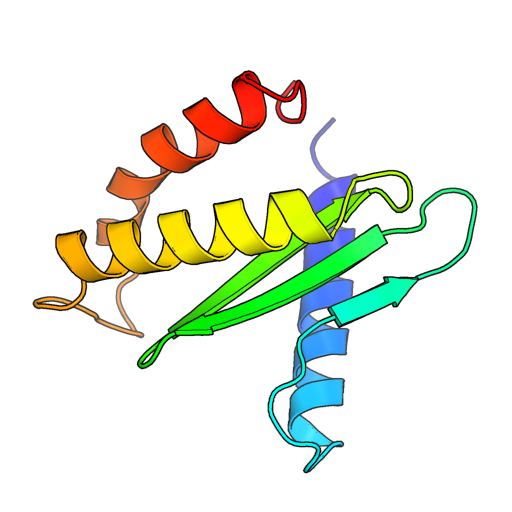 -12.974 8.751 0.642 1.00 59.28 105 ASP A CA 1
ATOM 841 C C . ASP A 1 105 ? -12.780 9.746 1.811 1.00 59.28 105 ASP A C 1
ATOM 843 O O . ASP A 1 105 ? -12.946 9.375 2.965 1.00 59.28 105 ASP A O 1
ATOM 847 N N . LYS A 1 106 ? -12.470 11.027 1.529 1.00 56.91 106 LYS A N 1
ATOM 848 C CA . LYS A 1 106 ? -12.229 12.112 2.518 1.00 56.91 106 LYS A CA 1
ATOM 849 C C . LYS A 1 106 ? -11.042 11.901 3.483 1.00 56.91 106 LYS A C 1
ATOM 851 O O . LYS A 1 106 ? -10.986 12.540 4.525 1.00 56.91 106 LYS A O 1
ATOM 856 N N . TYR A 1 107 ? -10.063 11.079 3.113 1.00 56.31 107 TYR A N 1
ATOM 857 C CA . TYR A 1 10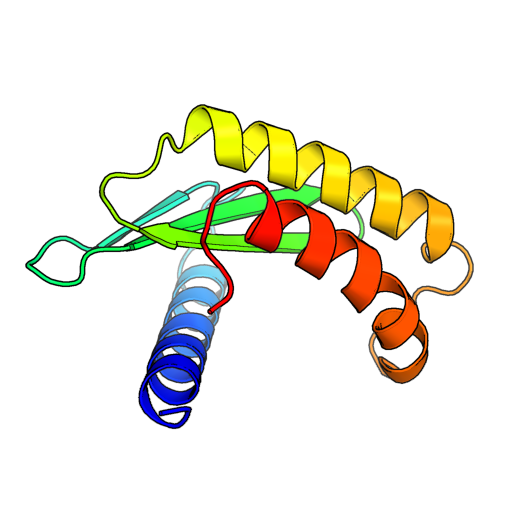7 ? -8.858 10.793 3.912 1.00 56.31 107 TYR A CA 1
ATOM 858 C C . TYR A 1 107 ? -7.716 11.810 3.753 1.00 56.31 107 TYR A C 1
ATOM 860 O O . TYR A 1 107 ? -6.747 11.776 4.505 1.00 56.31 107 TYR A O 1
ATOM 868 N N . CYS A 1 108 ? -7.781 12.694 2.757 1.00 49.59 108 CYS A N 1
ATOM 869 C CA . CYS A 1 108 ? -6.774 13.735 2.538 1.00 49.59 108 CYS A CA 1
ATOM 870 C C . CYS A 1 108 ? -7.409 15.123 2.640 1.00 49.59 108 CYS A C 1
ATOM 872 O O . CYS A 1 108 ? -7.824 15.670 1.614 1.00 49.59 108 CYS A O 1
ATOM 874 N N . GLU A 1 109 ? -7.461 15.678 3.851 1.00 44.84 109 GLU A N 1
ATOM 875 C CA . GLU A 1 109 ? -7.469 17.135 4.060 1.00 44.84 109 GLU A CA 1
ATOM 876 C C . GLU A 1 109 ? -6.049 17.644 4.334 1.00 44.84 109 GLU A C 1
ATOM 878 O O . GLU A 1 109 ? -5.326 17.013 5.138 1.00 44.84 109 GLU A O 1
#

Foldseek 3Di:
DPPVVVVVVVVVVVVVVCCVVVDPDPDDAWDWDDDPFIWIWGWADDPPDIQIDIGGPPDDNVVVNVVSNVLSVVQCVVCVVPDDPVDCPVVVVCVVVVVVVCVVVVNPD

Sequence (109 aa):
MTEDHSEIFSGFLTAIQKISEELNIGNLVLISTEGEKGHNCIVVPQFPINFVLLVDQEDPVHIWKEIGADLAQRFLKKFQPRLNSHDFSQYEEFLPTIKKICSADKYCE

Mean predicted aligned error: 9.3 Å